Protein AF-A0A351MFA9-F1 (afdb_monomer_lite)

Foldseek 3Di:
DVVVDPVADDLVDPPGPNVVVVVVVVVVVCVVCVVPDDDDDDDDDPVCPVCVVVVHDDDDD

Structure (mmCIF, N/CA/C/O backbone):
data_AF-A0A351MFA9-F1
#
_entry.id   AF-A0A351MFA9-F1
#
loop_
_atom_site.group_PDB
_atom_site.id
_atom_site.type_symbol
_atom_site.label_atom_id
_atom_site.label_alt_id
_atom_site.label_comp_id
_atom_site.label_asym_id
_atom_site.label_entity_id
_atom_site.label_seq_id
_atom_site.pdbx_PDB_ins_code
_atom_site.Cartn_x
_atom_site.Cartn_y
_atom_site.Cartn_z
_atom_site.occupancy
_atom_site.B_iso_or_equiv
_atom_site.auth_seq_id
_atom_site.auth_comp_id
_atom_site.auth_asym_id
_atom_site.auth_atom_id
_atom_site.pdbx_PDB_model_num
ATOM 1 N N . MET A 1 1 ? 3.256 10.658 -2.021 1.00 61.50 1 MET A N 1
ATOM 2 C CA . MET A 1 1 ? 3.020 9.602 -3.031 1.00 61.50 1 MET A CA 1
ATOM 3 C C . MET A 1 1 ? 3.696 8.316 -2.581 1.00 61.50 1 MET A C 1
ATOM 5 O O . MET A 1 1 ? 4.640 8.410 -1.807 1.00 61.50 1 MET A O 1
ATOM 9 N N . LEU A 1 2 ? 3.221 7.149 -3.037 1.00 80.50 2 LEU A N 1
ATOM 10 C CA . LEU A 1 2 ? 3.763 5.817 -2.694 1.00 80.50 2 LEU A CA 1
ATOM 11 C C . LEU A 1 2 ? 5.277 5.687 -2.956 1.00 80.50 2 LEU A C 1
ATOM 13 O O . LEU A 1 2 ? 5.965 4.968 -2.244 1.00 80.50 2 LEU A O 1
ATOM 17 N N . THR A 1 3 ? 5.791 6.433 -3.932 1.00 84.81 3 THR A N 1
ATOM 18 C CA . THR A 1 3 ? 7.201 6.492 -4.348 1.00 84.81 3 THR A CA 1
ATOM 19 C C . THR A 1 3 ? 8.049 7.509 -3.577 1.00 84.81 3 THR A C 1
ATOM 21 O O . THR A 1 3 ? 9.241 7.624 -3.839 1.00 84.81 3 THR A O 1
ATOM 24 N N . GLY A 1 4 ? 7.467 8.304 -2.673 1.00 86.56 4 GLY A N 1
ATOM 25 C CA . GLY A 1 4 ? 8.163 9.388 -1.960 1.00 86.56 4 GLY A CA 1
ATOM 26 C C . GLY A 1 4 ? 8.434 10.648 -2.798 1.00 86.56 4 GLY A C 1
ATOM 27 O O . GLY A 1 4 ? 8.316 11.750 -2.271 1.00 86.56 4 GLY A O 1
ATOM 28 N N . ASP A 1 5 ? 8.691 10.502 -4.098 1.00 88.31 5 ASP A N 1
ATOM 29 C CA . ASP A 1 5 ? 8.815 11.593 -5.073 1.00 88.31 5 ASP A CA 1
ATOM 30 C C . ASP A 1 5 ? 7.523 11.745 -5.892 1.00 88.31 5 ASP A C 1
ATOM 32 O O . ASP A 1 5 ? 6.993 10.765 -6.422 1.00 88.31 5 ASP A O 1
ATOM 36 N N . ALA A 1 6 ? 7.010 12.975 -5.978 1.00 88.75 6 ALA A N 1
ATOM 37 C CA . ALA A 1 6 ? 5.795 13.313 -6.716 1.00 88.75 6 ALA A CA 1
ATOM 38 C C . ALA A 1 6 ? 6.004 13.451 -8.235 1.00 88.75 6 ALA A C 1
ATOM 40 O O . ALA A 1 6 ? 5.026 13.501 -8.975 1.00 88.75 6 ALA A O 1
ATOM 41 N N . THR A 1 7 ? 7.252 13.537 -8.699 1.00 90.62 7 THR A N 1
ATOM 42 C CA . THR A 1 7 ? 7.597 13.602 -10.128 1.00 90.62 7 THR A CA 1
ATOM 43 C C . THR A 1 7 ? 7.632 12.224 -10.790 1.00 90.62 7 THR A C 1
ATOM 45 O O . THR A 1 7 ? 7.551 12.123 -12.016 1.00 90.62 7 THR A O 1
ATOM 48 N N . ASN A 1 8 ? 7.704 11.156 -9.991 1.00 88.88 8 ASN A N 1
ATOM 49 C CA . ASN A 1 8 ? 7.671 9.787 -10.484 1.00 88.88 8 ASN A CA 1
ATOM 50 C C . ASN A 1 8 ? 6.284 9.413 -11.017 1.00 88.88 8 ASN A C 1
ATOM 52 O O . ASN A 1 8 ? 5.249 9.881 -10.543 1.00 88.88 8 ASN A O 1
ATOM 56 N N . THR A 1 9 ? 6.271 8.512 -12.000 1.00 89.31 9 THR A N 1
ATOM 57 C CA . THR A 1 9 ? 5.024 7.942 -12.520 1.00 89.31 9 THR A CA 1
ATOM 58 C C . THR A 1 9 ? 4.327 7.141 -11.426 1.00 89.31 9 THR A C 1
ATOM 60 O O . THR A 1 9 ? 4.969 6.345 -10.737 1.00 89.31 9 THR A O 1
ATOM 63 N N . ASP A 1 10 ? 3.011 7.319 -11.305 1.00 90.38 10 ASP A N 1
ATOM 64 C CA . ASP A 1 10 ? 2.191 6.604 -10.328 1.00 90.38 10 ASP A CA 1
ATOM 65 C C . ASP A 1 10 ? 2.465 5.083 -10.392 1.00 90.38 10 ASP A C 1
ATOM 67 O O . ASP A 1 10 ? 2.303 4.490 -11.463 1.00 90.38 10 ASP A O 1
ATOM 71 N N . PRO A 1 11 ? 2.894 4.433 -9.291 1.00 91.81 11 PRO A N 1
ATOM 72 C CA . PRO A 1 11 ? 3.217 3.003 -9.267 1.00 91.81 11 PRO A CA 1
ATOM 73 C C . PRO A 1 11 ? 2.016 2.091 -9.556 1.00 91.81 11 PRO A C 1
ATOM 75 O O . PRO A 1 11 ? 2.200 0.917 -9.877 1.00 91.81 11 PRO A O 1
ATOM 78 N N . VAL A 1 12 ? 0.784 2.603 -9.478 1.00 92.75 12 VAL A N 1
ATOM 79 C CA . VAL A 1 12 ? -0.417 1.855 -9.879 1.00 92.75 12 VAL A CA 1
ATOM 80 C C . VAL A 1 12 ? -0.467 1.660 -11.399 1.00 92.75 12 VAL A C 1
ATOM 82 O O . VAL A 1 12 ? -1.020 0.670 -11.877 1.00 92.75 12 VAL A O 1
ATOM 85 N N . CYS A 1 13 ? 0.139 2.564 -12.174 1.00 93.25 13 CYS A N 1
ATOM 86 C CA . CYS A 1 13 ? 0.225 2.427 -13.623 1.00 93.25 13 CYS A CA 1
ATOM 87 C C . CYS A 1 13 ? 1.103 1.228 -14.000 1.00 93.25 13 CYS A C 1
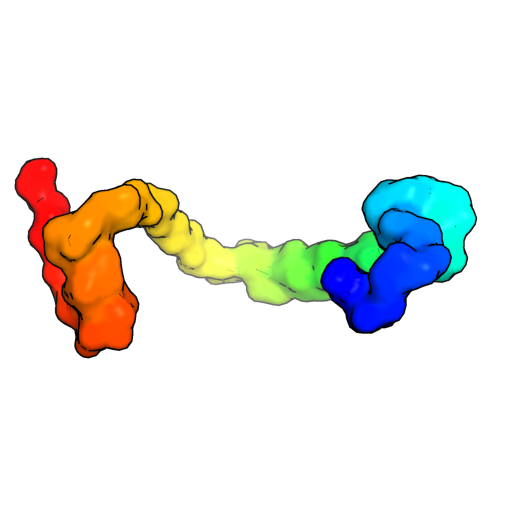ATOM 89 O O . CYS A 1 13 ? 2.242 1.126 -13.552 1.00 93.25 13 CYS A O 1
ATOM 91 N N . SER A 1 14 ? 0.621 0.373 -14.904 1.00 92.81 14 SER A N 1
ATOM 92 C CA . SER A 1 14 ? 1.347 -0.819 -15.369 1.00 92.81 14 SER A CA 1
ATOM 93 C C . SER A 1 14 ? 2.662 -0.510 -16.093 1.00 92.81 14 SER A C 1
ATOM 95 O O . SER A 1 14 ? 3.511 -1.384 -16.225 1.00 92.81 14 SER A O 1
ATOM 97 N N . LEU A 1 15 ? 2.824 0.721 -16.588 1.00 93.12 15 LEU A N 1
ATOM 98 C CA . LEU A 1 15 ? 4.044 1.189 -17.252 1.00 93.12 15 LEU A CA 1
ATOM 99 C C . LEU A 1 15 ? 5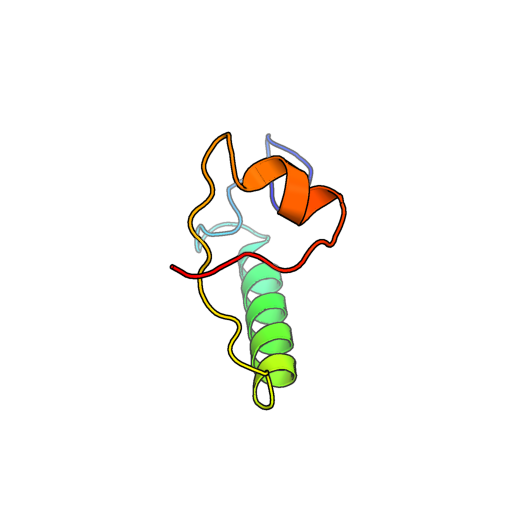.047 1.820 -16.277 1.00 93.12 15 LEU A C 1
ATOM 101 O O . LEU A 1 15 ? 6.157 2.158 -16.684 1.00 93.12 15 LEU A O 1
ATOM 105 N N . SER A 1 16 ? 4.665 2.019 -15.012 1.00 93.62 16 SER A N 1
ATOM 106 C CA . SER A 1 16 ? 5.571 2.586 -14.019 1.00 93.62 16 SER A CA 1
ATOM 107 C C . SER A 1 16 ? 6.694 1.594 -13.705 1.00 93.62 16 SER A C 1
ATOM 109 O O . SER A 1 16 ? 6.411 0.419 -13.452 1.00 93.62 16 SER A O 1
ATOM 111 N N . PRO A 1 17 ? 7.958 2.045 -13.623 1.00 93.31 17 PRO A N 1
ATOM 112 C CA . PRO A 1 17 ? 9.064 1.204 -13.166 1.00 93.31 17 PRO A CA 1
ATOM 113 C C . PRO A 1 17 ? 8.824 0.587 -11.778 1.00 93.31 17 PRO A C 1
ATOM 115 O O . PRO A 1 17 ? 9.326 -0.493 -11.484 1.00 93.31 17 PRO A O 1
ATOM 118 N N . HIS A 1 18 ? 8.016 1.247 -10.943 1.00 94.00 18 HIS A N 1
ATOM 119 C CA . HIS A 1 18 ? 7.704 0.824 -9.576 1.00 94.00 18 HIS A CA 1
ATOM 120 C C . HIS A 1 18 ? 6.510 -0.138 -9.476 1.00 94.00 18 HIS A C 1
ATOM 122 O O . HIS A 1 18 ? 6.161 -0.580 -8.381 1.00 94.00 18 HIS A O 1
ATOM 128 N N . HIS A 1 19 ? 5.865 -0.481 -10.595 1.00 94.31 19 HIS A N 1
ATOM 129 C CA . HIS A 1 19 ? 4.663 -1.315 -10.587 1.00 94.31 19 HIS A CA 1
ATOM 130 C C . HIS A 1 19 ? 4.915 -2.714 -10.006 1.00 94.31 19 HIS A C 1
ATOM 132 O O . HIS A 1 19 ? 4.135 -3.212 -9.196 1.00 94.31 19 HIS A O 1
ATOM 138 N N . GLY A 1 20 ? 6.045 -3.335 -10.360 1.00 94.50 20 GLY A N 1
ATOM 139 C CA . GLY A 1 20 ? 6.410 -4.656 -9.841 1.00 94.50 20 GLY A CA 1
ATOM 140 C C . GLY A 1 20 ? 6.655 -4.663 -8.327 1.00 94.50 20 GLY A C 1
ATOM 141 O O . GLY A 1 20 ? 6.250 -5.598 -7.639 1.00 94.50 20 GLY A O 1
ATOM 142 N N . GLU A 1 21 ? 7.261 -3.600 -7.792 1.00 94.19 21 GLU A N 1
ATOM 143 C CA . GLU A 1 21 ? 7.511 -3.445 -6.352 1.00 94.19 21 GLU A CA 1
ATOM 144 C C . GLU A 1 21 ? 6.200 -3.310 -5.565 1.00 94.19 21 GLU A C 1
ATOM 146 O O . GLU A 1 21 ? 6.054 -3.884 -4.479 1.00 94.19 21 GLU A O 1
ATOM 151 N N . LEU A 1 22 ? 5.225 -2.593 -6.135 1.00 94.06 22 LEU A N 1
ATOM 152 C CA . LEU A 1 22 ? 3.887 -2.459 -5.569 1.00 94.06 22 LEU A CA 1
ATOM 153 C C . LEU A 1 22 ? 3.191 -3.823 -5.474 1.00 94.06 22 LEU A C 1
ATOM 155 O O . LEU A 1 22 ? 2.702 -4.176 -4.401 1.00 94.06 22 LEU A O 1
ATOM 159 N N . LEU A 1 23 ? 3.193 -4.605 -6.558 1.00 95.62 23 LEU A N 1
ATOM 160 C CA . LEU A 1 23 ? 2.582 -5.939 -6.580 1.00 95.62 23 LEU A CA 1
ATOM 161 C C . LEU A 1 23 ? 3.223 -6.875 -5.548 1.00 95.62 23 LEU A C 1
ATOM 163 O O . LEU A 1 23 ? 2.518 -7.460 -4.730 1.00 95.62 23 LEU A O 1
ATOM 167 N N . ALA A 1 24 ? 4.557 -6.928 -5.497 1.00 94.81 24 ALA A N 1
ATOM 168 C CA . ALA A 1 24 ? 5.271 -7.749 -4.519 1.00 94.81 24 ALA A CA 1
ATOM 169 C C . ALA A 1 24 ? 4.960 -7.352 -3.061 1.00 94.81 24 ALA A C 1
ATOM 171 O O . ALA A 1 24 ? 4.964 -8.192 -2.158 1.00 94.81 24 ALA A O 1
ATOM 172 N N . THR A 1 25 ? 4.693 -6.067 -2.813 1.00 92.81 25 THR A N 1
ATOM 173 C CA . THR A 1 25 ? 4.285 -5.573 -1.492 1.00 92.81 25 THR A CA 1
ATOM 174 C C . THR A 1 25 ? 2.866 -6.014 -1.146 1.00 92.81 25 THR A C 1
ATOM 176 O O . THR A 1 25 ? 2.634 -6.466 -0.024 1.00 92.81 25 THR A O 1
ATOM 179 N N . ILE A 1 26 ? 1.934 -5.928 -2.101 1.00 91.88 26 ILE A N 1
ATOM 180 C CA . ILE A 1 26 ? 0.553 -6.401 -1.937 1.00 91.88 26 ILE A CA 1
ATOM 181 C C . ILE A 1 26 ? 0.547 -7.894 -1.606 1.00 91.88 26 ILE A C 1
ATOM 183 O O . ILE A 1 26 ? -0.043 -8.280 -0.599 1.00 91.88 26 ILE A O 1
ATOM 187 N N . ASP A 1 27 ? 1.265 -8.710 -2.376 1.00 93.81 27 ASP A N 1
ATOM 188 C CA . ASP A 1 27 ? 1.334 -10.159 -2.160 1.00 93.81 27 ASP A CA 1
ATOM 189 C C . ASP A 1 27 ? 1.851 -10.498 -0.757 1.00 93.81 27 ASP A C 1
ATOM 191 O O . ASP A 1 27 ? 1.287 -11.344 -0.061 1.00 93.81 27 ASP A O 1
ATOM 195 N N . ARG A 1 28 ? 2.883 -9.783 -0.288 1.00 90.69 28 ARG A N 1
ATOM 196 C CA . ARG A 1 28 ? 3.429 -9.961 1.065 1.00 90.69 28 ARG A CA 1
ATOM 197 C C . ARG A 1 28 ? 2.407 -9.621 2.152 1.00 90.69 28 ARG A C 1
ATOM 199 O O . ARG A 1 28 ? 2.314 -10.345 3.141 1.00 90.69 28 ARG A O 1
ATOM 206 N N . ILE A 1 29 ? 1.661 -8.527 1.984 1.00 88.19 29 ILE A N 1
ATOM 207 C CA . ILE A 1 29 ? 0.612 -8.121 2.928 1.00 88.19 29 ILE A CA 1
ATOM 208 C C . ILE A 1 29 ? -0.498 -9.170 2.945 1.00 88.19 29 ILE A C 1
ATOM 210 O O . ILE A 1 29 ? -0.878 -9.629 4.019 1.00 88.19 29 ILE A O 1
ATOM 214 N N . MET A 1 30 ? -0.968 -9.598 1.773 1.00 86.88 30 MET A N 1
ATOM 215 C CA . MET A 1 30 ? -2.024 -10.600 1.657 1.00 86.88 30 MET A CA 1
ATOM 216 C C . MET A 1 30 ? -1.615 -11.936 2.278 1.00 86.88 30 MET A C 1
ATOM 218 O O . MET A 1 30 ? -2.425 -12.542 2.969 1.00 86.88 30 MET A O 1
ATOM 222 N N . GLU A 1 31 ? -0.367 -12.377 2.096 1.00 86.56 31 GLU A N 1
ATOM 223 C CA . GLU A 1 31 ? 0.156 -13.573 2.766 1.00 86.56 31 GLU A CA 1
ATOM 224 C C . GLU A 1 31 ? 0.134 -13.417 4.294 1.00 86.56 31 GLU A C 1
ATOM 226 O O . GLU A 1 31 ? -0.303 -14.323 5.001 1.00 86.56 31 GLU A O 1
ATOM 231 N N . SER A 1 32 ? 0.542 -12.252 4.810 1.00 80.00 32 SER A N 1
ATOM 232 C CA . SER A 1 32 ? 0.543 -11.980 6.254 1.00 80.00 32 SER A CA 1
ATOM 233 C C . SER A 1 32 ? -0.859 -11.862 6.864 1.00 80.00 32 SER A C 1
ATOM 235 O O . SER A 1 32 ? -1.049 -12.189 8.034 1.00 80.00 32 SER A O 1
ATOM 237 N N . ASP A 1 33 ? -1.847 -11.435 6.074 1.00 76.44 33 ASP A N 1
ATOM 238 C CA . ASP A 1 33 ? -3.217 -11.159 6.520 1.00 76.44 33 ASP A CA 1
ATOM 239 C C . ASP A 1 33 ? -4.165 -12.359 6.332 1.00 76.44 33 ASP A C 1
ATOM 241 O O . ASP A 1 33 ? -5.333 -12.301 6.708 1.00 76.44 33 ASP A O 1
ATOM 245 N N . ARG A 1 34 ? -3.677 -13.504 5.822 1.00 63.31 34 ARG A N 1
ATOM 246 C CA . ARG A 1 34 ? -4.470 -14.748 5.684 1.00 63.31 34 ARG A CA 1
ATOM 247 C C . ARG A 1 34 ? -5.034 -15.288 7.006 1.00 63.31 34 ARG A C 1
ATOM 249 O O . ARG A 1 34 ? -5.967 -16.084 6.979 1.00 63.31 34 ARG A O 1
ATOM 256 N N . ALA A 1 35 ? -4.497 -14.850 8.145 1.00 64.00 35 ALA A N 1
ATOM 257 C CA . ALA A 1 35 ? -5.008 -15.148 9.487 1.00 64.00 35 ALA A CA 1
ATOM 258 C C . ALA A 1 35 ? -5.647 -13.922 10.183 1.00 64.00 35 ALA A C 1
ATOM 260 O O . ALA A 1 35 ? -5.959 -13.979 11.374 1.00 64.00 35 ALA A O 1
ATOM 261 N N . GLY A 1 36 ? -5.794 -12.801 9.470 1.00 63.62 36 GLY A N 1
ATOM 262 C CA . GLY A 1 36 ? -6.102 -11.484 10.013 1.00 63.62 36 GLY A CA 1
ATOM 263 C C . GLY A 1 36 ? -7.494 -11.378 10.629 1.00 63.62 36 GLY A C 1
ATOM 264 O O . GLY A 1 36 ? -8.511 -11.736 10.035 1.00 63.62 36 GLY A O 1
ATOM 265 N N . THR A 1 37 ? -7.551 -10.845 11.847 1.00 72.31 37 THR A N 1
ATOM 266 C CA . THR A 1 37 ? -8.801 -10.459 12.503 1.00 72.31 37 THR A CA 1
ATOM 267 C C . THR A 1 37 ? -9.452 -9.337 11.695 1.00 72.31 37 THR A C 1
ATOM 269 O O . THR A 1 37 ? -8.931 -8.221 11.647 1.00 72.31 37 THR A O 1
ATOM 272 N N . VAL A 1 38 ? -10.600 -9.614 11.072 1.00 75.88 38 VAL A N 1
ATOM 273 C CA . VAL A 1 38 ? -11.384 -8.594 10.364 1.00 75.88 38 VAL A CA 1
ATOM 274 C C . VAL A 1 38 ? -11.806 -7.528 11.371 1.00 75.88 38 VAL A C 1
ATOM 276 O O . VAL A 1 38 ? -12.602 -7.785 12.276 1.00 75.88 38 VAL A O 1
ATOM 279 N N . LYS A 1 39 ? -11.252 -6.322 11.233 1.00 79.19 39 LYS A N 1
ATOM 280 C CA . LYS A 1 39 ? -11.638 -5.179 12.062 1.00 79.19 39 LYS A CA 1
ATOM 281 C C . LYS A 1 39 ? -12.891 -4.524 11.477 1.00 79.19 39 LYS A C 1
ATOM 283 O O . LYS A 1 39 ? -12.961 -4.344 10.260 1.00 79.19 39 LYS A O 1
ATOM 288 N N . PRO A 1 40 ? -13.866 -4.134 12.311 1.00 81.06 40 PRO A N 1
ATOM 289 C CA . PRO A 1 40 ? -15.045 -3.431 11.831 1.00 81.06 40 PRO A CA 1
ATOM 290 C C . PRO A 1 40 ? -14.663 -2.072 11.232 1.00 81.06 40 PRO A C 1
ATOM 292 O O . PRO A 1 40 ? -13.818 -1.350 11.768 1.00 81.06 40 PRO A O 1
ATOM 295 N N . MET A 1 41 ? -15.308 -1.710 10.121 1.00 80.88 41 MET A N 1
ATOM 296 C CA . MET A 1 41 ? -15.194 -0.377 9.536 1.00 80.88 41 MET A CA 1
ATOM 297 C C . MET A 1 41 ? -15.937 0.620 10.429 1.00 80.88 41 MET A C 1
ATOM 299 O O . MET A 1 41 ? -17.152 0.537 10.590 1.00 80.88 41 MET A O 1
ATOM 303 N N . VAL A 1 42 ? -15.201 1.558 11.020 1.00 82.31 42 VAL A N 1
ATOM 304 C CA . VAL A 1 42 ? -15.756 2.561 11.935 1.00 82.31 42 VAL A CA 1
ATOM 305 C C . VAL A 1 42 ? -15.898 3.898 11.215 1.00 82.31 42 VAL A C 1
ATOM 307 O O . VAL A 1 42 ? -14.903 4.502 10.809 1.00 82.31 42 VAL A O 1
ATOM 310 N N . PHE A 1 43 ? -17.129 4.401 11.117 1.00 82.75 43 PHE A N 1
ATOM 311 C CA . PHE A 1 43 ? -17.397 5.743 10.602 1.00 82.75 43 PHE A CA 1
ATOM 312 C C . PHE A 1 43 ? -17.112 6.800 11.669 1.00 82.75 43 PHE A C 1
ATOM 314 O O . PHE A 1 43 ? -17.674 6.785 12.767 1.00 82.75 43 PHE A O 1
ATOM 321 N N . ARG A 1 44 ? -16.223 7.738 11.336 1.00 83.56 44 ARG A N 1
ATOM 322 C CA . ARG A 1 44 ? -15.830 8.822 12.236 1.00 83.56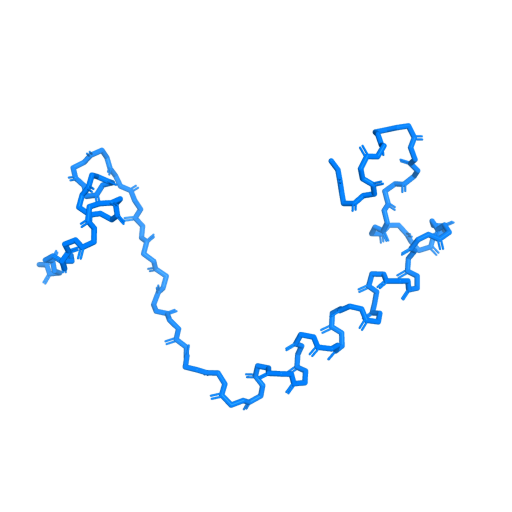 44 ARG A CA 1
ATOM 323 C C . ARG A 1 44 ? -16.737 10.036 12.056 1.00 83.56 44 ARG A C 1
ATOM 325 O O . ARG A 1 44 ? -17.083 10.411 10.942 1.00 83.56 44 ARG A O 1
ATOM 332 N N . ASN A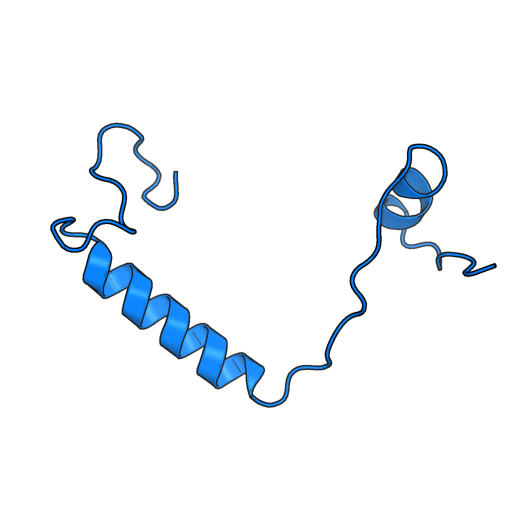 1 45 ? -17.076 10.671 13.164 1.00 87.31 45 ASN A N 1
ATOM 333 C CA . ASN A 1 45 ? -17.747 11.954 13.268 1.00 87.31 45 ASN A CA 1
ATOM 334 C C . ASN A 1 45 ? -17.006 12.812 14.321 1.00 87.31 45 ASN A C 1
ATOM 336 O O . ASN A 1 45 ? -16.179 12.290 15.076 1.00 87.31 45 ASN A O 1
ATOM 340 N N . PRO A 1 46 ? -17.273 14.125 14.417 1.00 85.19 46 PRO A N 1
ATOM 341 C CA . PRO A 1 46 ? -16.577 14.984 15.377 1.00 85.19 46 PRO A CA 1
ATOM 342 C C . PRO A 1 46 ? -16.702 14.535 16.844 1.00 85.19 46 PRO A C 1
ATOM 344 O O . PRO A 1 46 ? -15.802 14.797 17.637 1.00 85.19 46 PRO A O 1
ATOM 347 N N . ARG A 1 47 ? -17.793 13.840 17.204 1.00 78.88 47 ARG A N 1
ATOM 348 C CA . ARG A 1 47 ? -18.056 13.335 18.560 1.00 78.88 47 ARG A CA 1
ATOM 349 C C . ARG A 1 47 ? -17.190 12.116 18.895 1.00 78.88 47 ARG A C 1
ATOM 351 O O . ARG A 1 47 ? -16.624 12.067 19.977 1.00 78.88 47 ARG A O 1
ATOM 358 N N . ASN A 1 48 ? -17.063 11.156 17.981 1.00 82.81 48 ASN A N 1
ATOM 359 C CA . ASN A 1 48 ? -16.362 9.890 18.219 1.00 82.81 48 ASN A CA 1
ATOM 360 C C . ASN A 1 48 ? -14.882 9.908 17.778 1.00 82.81 48 ASN A C 1
ATOM 362 O O . ASN A 1 48 ? -14.123 8.998 18.107 1.00 82.81 48 ASN A O 1
ATOM 366 N N . SER A 1 49 ? -14.443 10.954 17.066 1.00 84.50 49 SER A N 1
ATOM 367 C CA . SER A 1 49 ? -13.060 11.068 16.595 1.00 84.50 49 SER A CA 1
ATOM 368 C C . SER A 1 49 ? -12.049 11.253 17.728 1.00 84.50 49 SER A C 1
ATOM 370 O O . SER A 1 49 ? -10.915 10.809 17.570 1.00 84.50 49 SER A O 1
ATOM 372 N N . LYS A 1 50 ? -12.423 11.908 18.837 1.00 83.69 50 LYS A N 1
ATOM 373 C CA . LYS A 1 50 ? -11.528 12.089 19.996 1.00 83.69 50 LYS A CA 1
ATOM 374 C C . LYS A 1 50 ? -11.303 10.779 20.745 1.00 83.69 50 LYS A C 1
ATOM 376 O O . LYS A 1 50 ? -10.157 10.391 20.930 1.00 83.69 50 LYS A O 1
ATOM 381 N N . ALA A 1 51 ? -12.383 10.046 21.017 1.00 81.69 51 ALA A N 1
ATOM 382 C CA . ALA A 1 51 ? -12.330 8.733 21.657 1.00 81.69 51 ALA A CA 1
ATOM 383 C C . ALA A 1 51 ? -11.392 7.760 20.914 1.00 81.69 51 ALA A C 1
ATOM 385 O O . ALA A 1 51 ? -10.592 7.068 21.531 1.00 81.69 51 ALA A O 1
ATOM 386 N N . LEU A 1 52 ? -11.398 7.777 19.573 1.00 81.38 52 LEU A N 1
ATOM 387 C CA . LEU A 1 52 ? -10.485 6.956 18.765 1.00 81.38 52 LEU A CA 1
ATOM 388 C C . LEU A 1 52 ? -9.004 7.345 18.873 1.00 81.38 52 LEU A C 1
ATOM 390 O O . LEU A 1 52 ? -8.147 6.485 18.687 1.00 81.38 52 LEU A O 1
ATOM 394 N N . VAL A 1 53 ? -8.694 8.622 19.109 1.00 82.81 53 VAL A N 1
ATOM 395 C CA . VAL A 1 53 ? -7.310 9.095 19.298 1.00 82.81 53 VAL A CA 1
ATOM 396 C C . VAL A 1 53 ? -6.827 8.779 20.713 1.00 82.81 53 VAL A C 1
ATOM 398 O O . VAL A 1 53 ? -5.663 8.438 20.901 1.00 82.81 53 VAL A O 1
ATOM 401 N N . GLU A 1 54 ? -7.728 8.854 21.688 1.00 84.00 54 GLU A N 1
ATOM 402 C CA . GLU A 1 54 ? -7.455 8.626 23.111 1.00 84.00 54 GLU A CA 1
ATOM 403 C C . GLU A 1 54 ? -7.495 7.132 23.491 1.00 84.00 54 GLU A C 1
ATOM 405 O O . GLU A 1 54 ? -7.070 6.756 24.580 1.00 84.00 54 GLU A O 1
ATOM 410 N N . GLY A 1 55 ? -7.932 6.264 22.570 1.00 76.38 55 GLY A N 1
ATOM 411 C CA . GLY A 1 55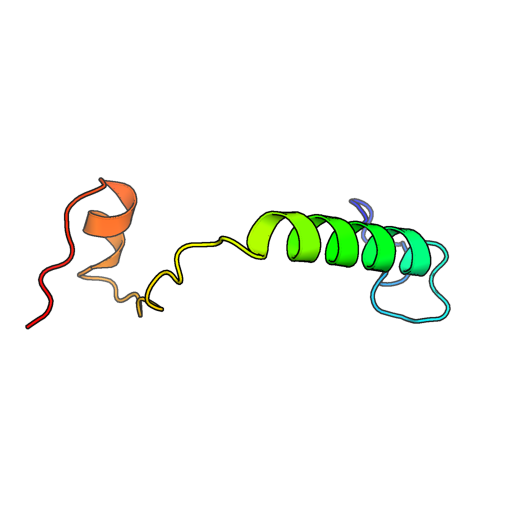 ? -7.999 4.814 22.773 1.00 76.38 55 GLY A CA 1
ATOM 412 C C . GLY A 1 55 ? -9.214 4.362 23.586 1.00 76.38 55 GLY A C 1
ATOM 413 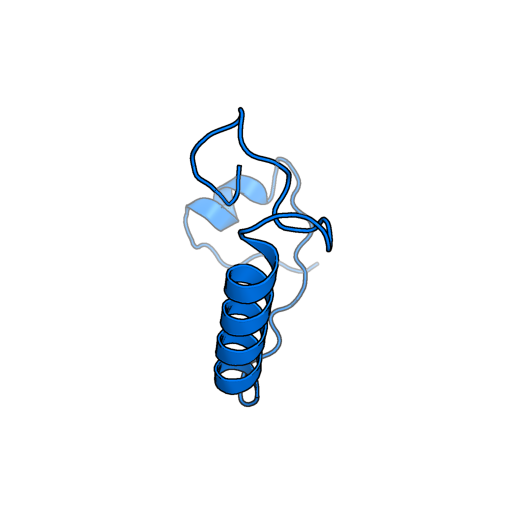O O . GLY A 1 55 ? -9.237 3.234 24.077 1.00 76.38 55 GLY A O 1
ATOM 414 N N . GLU A 1 56 ? -10.221 5.222 23.726 1.00 77.75 56 GLU A N 1
ATOM 415 C CA . GLU A 1 56 ? -11.462 4.897 24.417 1.00 77.75 56 GLU A CA 1
ATOM 416 C C . GLU A 1 56 ? -12.373 4.012 23.548 1.00 77.75 56 GLU A C 1
ATOM 418 O O . GLU A 1 56 ? -12.468 4.202 22.327 1.00 77.75 56 GLU A O 1
ATOM 423 N N . PRO A 1 57 ? -13.069 3.032 24.153 1.00 70.75 57 PRO A N 1
ATOM 424 C CA . PRO A 1 57 ? -13.985 2.169 23.425 1.00 70.75 57 PRO A CA 1
ATOM 425 C C . PRO A 1 57 ? -15.173 2.977 22.898 1.00 70.75 57 PRO A C 1
ATOM 427 O O . PRO A 1 57 ? -15.849 3.690 23.638 1.00 70.75 57 PRO A O 1
ATOM 430 N N . LEU A 1 58 ? -15.455 2.835 21.603 1.00 68.56 58 LEU A N 1
ATOM 431 C CA . LEU A 1 58 ? -16.615 3.469 20.991 1.00 68.56 58 LEU A CA 1
ATOM 432 C C . LEU A 1 58 ? -17.903 2.809 21.480 1.00 68.56 58 LEU A C 1
ATOM 434 O O . LEU A 1 58 ? -18.121 1.620 21.254 1.00 68.56 58 LEU A O 1
ATOM 438 N N . SER A 1 59 ? -18.768 3.598 22.114 1.00 64.56 59 SER A N 1
ATOM 439 C CA . SER A 1 59 ? -20.141 3.204 22.419 1.00 64.56 59 SER A CA 1
ATOM 440 C C . SER A 1 59 ? -20.892 3.009 21.101 1.00 64.56 59 SER A C 1
ATOM 442 O O . SER A 1 59 ? -21.060 3.957 20.331 1.00 64.56 59 SER A O 1
ATOM 444 N N . VAL A 1 60 ? -21.285 1.771 20.813 1.00 57.88 60 VAL A N 1
ATOM 445 C CA . VAL A 1 60 ? -22.158 1.434 19.685 1.00 57.88 60 VAL A CA 1
ATOM 446 C C . VAL A 1 60 ? -23.581 1.423 20.245 1.00 57.88 60 VAL A C 1
ATOM 448 O O . VAL A 1 60 ? -23.971 0.443 20.873 1.00 57.88 60 VAL A O 1
ATOM 451 N N . GLU A 1 61 ? -24.299 2.540 20.120 1.00 54.19 61 GLU A N 1
ATOM 452 C CA . GLU A 1 61 ? -25.759 2.600 20.323 1.00 54.19 61 GLU A CA 1
ATOM 453 C C . GLU A 1 61 ? -26.485 2.403 18.990 1.00 54.19 61 GLU A C 1
ATOM 455 O O . GLU A 1 61 ? -26.031 3.000 17.981 1.00 54.19 61 GLU A O 1
#

Sequence (61 aa):
MLTGDATNTDPVCSLSPHHGELLATIDRIMESDRAGTVKPMVFRNPRNSKALVEGEPLSVE

pLDDT: mean 83.28, std 10.24, range [54.19, 95.62]

Radius of gyration: 17.74 Å; chains: 1; bounding box: 35×30×42 Å

Secondary structure (DSSP, 8-state):
-TTS-SSSPPTTSTTSTTHHHHHHHHHHHHHHHTT------PPP-TTTHHHHHHTPPP---